Protein AF-A0AB35U6M2-F1 (afdb_monomer_lite)

Foldseek 3Di:
DDDDDDDDDPVVVVVLVVQQVVQCVVCVVVVHDGDDSVRVVVVVVVVVCCVPPDDPVVVVVVVVVVVVCCVVVVVVVVVVCVVVVVVVVVVVVVVVVVVVVVVLVVQCVVPDPDPVQVPDPVSSVVSSPDDDPVNVVVVVVVVVVVVVVD

Secondary structure (DSSP, 8-state):
---------HHHHHHHHHHHHHHHHHHHHTTSPPPPHHHHHHHHHHHHHHHH--SHHHHHHHHHHHHHHHHHHHHHHHHHHHHHHHHHHHHHHHHHHHHHHHHHHHHHHHH---GGGTT-HHHHHHHHHSPPHHHHHHHHHHHHHHHHT-

Radius of gyration: 35.04 Å; chains: 1; bounding box: 71×26×87 Å

Structure (mmCIF, N/CA/C/O backbone):
data_AF-A0AB35U6M2-F1
#
_entry.id   AF-A0AB35U6M2-F1
#
loop_
_atom_site.group_PDB
_atom_site.id
_atom_site.type_symbol
_atom_site.label_atom_id
_atom_site.label_alt_id
_atom_site.label_comp_id
_atom_site.label_asym_id
_atom_site.label_entity_id
_atom_site.label_seq_id
_atom_site.pdbx_PDB_ins_code
_atom_site.Cartn_x
_atom_site.Cartn_y
_atom_site.Cartn_z
_atom_site.occupancy
_atom_site.B_iso_or_equiv
_atom_site.auth_seq_id
_atom_site.auth_comp_id
_atom_site.auth_asym_id
_atom_site.auth_atom_id
_atom_site.pdbx_PDB_model_num
ATOM 1 N N . MET A 1 1 ? -13.256 12.279 32.803 1.00 62.59 1 MET A N 1
ATOM 2 C CA . MET A 1 1 ? -13.889 10.951 32.993 1.00 62.59 1 MET A CA 1
ATOM 3 C C . MET A 1 1 ? -14.803 11.021 34.209 1.00 62.59 1 MET A C 1
ATOM 5 O O . MET A 1 1 ? -14.363 11.552 35.219 1.00 62.59 1 MET A O 1
ATOM 9 N N . LYS A 1 2 ? -16.054 10.547 34.132 1.00 76.25 2 LYS A N 1
ATOM 10 C CA . LYS A 1 2 ? -16.909 10.407 35.326 1.00 76.25 2 LYS A CA 1
ATOM 11 C C . LYS A 1 2 ? -16.656 9.031 35.945 1.00 76.25 2 LYS A C 1
ATOM 13 O O . LYS A 1 2 ? -16.662 8.043 35.216 1.00 76.25 2 LYS A O 1
ATOM 18 N N . LYS A 1 3 ? -16.405 8.974 37.255 1.00 82.19 3 LYS A N 1
ATOM 19 C CA . LYS A 1 3 ? -16.238 7.720 38.004 1.00 82.19 3 LYS A CA 1
ATOM 20 C C . LYS A 1 3 ? -17.596 7.306 38.565 1.00 82.19 3 LYS A C 1
ATOM 22 O O . LYS A 1 3 ? -18.247 8.113 39.221 1.00 82.19 3 LYS A O 1
ATOM 27 N N . ILE A 1 4 ? -18.010 6.073 38.292 1.00 83.06 4 ILE A N 1
ATOM 28 C CA . ILE A 1 4 ? -19.241 5.474 38.819 1.00 83.06 4 ILE A CA 1
ATOM 29 C C . ILE A 1 4 ? -18.819 4.284 39.680 1.00 83.06 4 ILE A C 1
ATOM 31 O O . ILE A 1 4 ? -17.949 3.518 39.272 1.00 83.06 4 ILE A O 1
ATOM 35 N N . SER A 1 5 ? -19.394 4.170 40.875 1.00 88.00 5 SER A N 1
ATOM 36 C CA . SER A 1 5 ? -19.240 2.999 41.741 1.00 88.00 5 SER A CA 1
ATOM 37 C C . SER A 1 5 ? -20.533 2.195 41.690 1.00 88.00 5 SER A C 1
ATOM 39 O O . SER A 1 5 ? -21.614 2.777 41.773 1.00 88.00 5 SER A O 1
ATOM 41 N N . LEU A 1 6 ? -20.420 0.884 41.514 1.00 84.50 6 LEU A N 1
ATOM 42 C CA . LEU A 1 6 ? -21.537 -0.038 41.334 1.00 84.50 6 LEU A CA 1
ATOM 43 C C . LEU A 1 6 ? -21.338 -1.198 42.310 1.00 84.50 6 LEU A C 1
ATOM 45 O O . LEU A 1 6 ? -20.204 -1.611 42.543 1.00 84.50 6 LEU A O 1
ATOM 49 N N . ARG A 1 7 ? -22.429 -1.712 42.876 1.00 90.38 7 ARG A N 1
ATOM 50 C CA . ARG A 1 7 ? -22.424 -3.006 43.565 1.00 90.38 7 ARG A CA 1
ATOM 51 C C . ARG A 1 7 ? -22.979 -4.038 42.600 1.00 90.38 7 ARG A C 1
ATOM 53 O O . ARG A 1 7 ? -24.026 -3.793 42.005 1.00 90.38 7 ARG A O 1
ATOM 60 N N . ILE A 1 8 ? -22.259 -5.134 42.443 1.00 89.75 8 ILE A N 1
ATOM 61 C CA . ILE A 1 8 ? -22.624 -6.264 41.596 1.00 89.75 8 ILE A CA 1
ATOM 62 C C . ILE A 1 8 ? -22.534 -7.533 42.436 1.00 89.75 8 ILE A C 1
ATOM 64 O O . ILE A 1 8 ? -21.825 -7.545 43.442 1.00 89.75 8 ILE A O 1
ATOM 68 N N . ASP A 1 9 ? -23.282 -8.557 42.042 1.00 94.62 9 ASP A N 1
ATOM 69 C CA . ASP A 1 9 ? -23.218 -9.863 42.691 1.00 94.62 9 ASP A CA 1
ATOM 70 C C . ASP A 1 9 ? -21.866 -10.531 42.417 1.00 94.62 9 ASP A C 1
ATOM 72 O O . ASP A 1 9 ? -21.300 -10.360 41.333 1.00 94.62 9 ASP A O 1
ATOM 76 N N . ASP A 1 10 ? -21.390 -11.333 43.370 1.00 92.75 10 ASP A N 1
ATOM 77 C CA . ASP A 1 10 ? -20.073 -11.984 43.306 1.00 92.75 10 ASP A CA 1
ATOM 78 C C . ASP A 1 10 ? -19.895 -12.812 42.024 1.00 92.75 10 ASP A C 1
ATOM 80 O O . ASP A 1 10 ? -18.854 -12.746 41.382 1.00 92.75 10 ASP A O 1
ATOM 84 N N . ASN A 1 11 ? -20.952 -13.493 41.570 1.00 94.50 11 ASN A N 1
ATOM 85 C CA . ASN A 1 11 ? -20.940 -14.249 40.314 1.00 94.50 11 ASN A CA 1
ATOM 86 C C . ASN A 1 11 ? -20.643 -13.356 39.088 1.00 94.50 11 ASN A C 1
ATOM 88 O O . ASN A 1 11 ? -19.899 -13.735 38.191 1.00 94.50 11 ASN A O 1
ATOM 92 N N . ILE A 1 12 ? -21.189 -12.136 39.042 1.00 91.06 12 ILE A N 1
ATOM 93 C CA . ILE A 1 12 ? -20.919 -11.204 37.934 1.00 91.06 12 ILE A CA 1
ATOM 94 C C . ILE A 1 12 ? -19.474 -10.694 38.007 1.00 91.06 12 ILE A C 1
ATOM 96 O O . ILE A 1 12 ? -18.843 -10.488 36.968 1.00 91.06 12 ILE A O 1
ATOM 100 N N . ASP A 1 13 ? -18.939 -10.495 39.213 1.00 92.50 13 ASP A N 1
ATOM 101 C CA . ASP A 1 13 ? -17.542 -10.096 39.392 1.00 92.50 13 ASP A CA 1
ATOM 102 C C . ASP A 1 13 ? -16.565 -11.207 38.973 1.00 92.50 13 ASP A C 1
ATOM 104 O O . ASP A 1 13 ? -15.555 -10.927 38.320 1.00 92.50 13 ASP A O 1
ATOM 108 N N . GLU A 1 14 ? -16.900 -12.467 39.264 1.00 94.38 14 GLU A N 1
ATOM 109 C CA . GLU A 1 14 ? -16.172 -13.647 38.784 1.00 94.38 14 GLU A CA 1
ATOM 110 C C . GLU A 1 14 ? -16.181 -13.713 37.254 1.00 94.38 14 GLU A C 1
ATOM 112 O O . GLU A 1 14 ? -15.115 -13.759 36.641 1.00 94.38 14 GLU A O 1
ATOM 117 N N . MET A 1 15 ? -17.352 -13.581 36.620 1.00 92.94 15 MET A N 1
ATOM 118 C CA . MET A 1 15 ? -17.462 -13.553 35.156 1.00 92.94 15 MET A CA 1
ATOM 119 C C . MET A 1 15 ? -16.628 -12.427 34.523 1.00 92.94 15 MET A C 1
ATOM 121 O O . MET A 1 15 ? -15.984 -12.630 33.496 1.00 92.94 15 MET A O 1
ATOM 125 N N . LEU A 1 16 ? -16.620 -11.228 35.118 1.00 92.69 16 LEU A N 1
ATOM 126 C CA . LEU A 1 16 ? -15.787 -10.120 34.637 1.00 92.69 16 LEU A CA 1
ATOM 127 C C . LEU A 1 16 ? -14.292 -10.418 34.784 1.00 92.69 16 LEU A C 1
ATOM 129 O O . LEU A 1 16 ? -13.513 -10.056 33.903 1.00 92.69 16 LEU A O 1
ATOM 133 N N . SER A 1 17 ? -13.899 -11.074 35.874 1.00 93.38 17 SER A N 1
ATOM 134 C CA . SER A 1 17 ? -12.511 -11.476 36.119 1.00 93.38 17 SER A CA 1
ATOM 135 C C . SER A 1 17 ? -12.045 -12.540 35.122 1.00 93.38 17 SER A C 1
ATOM 137 O O . SER A 1 17 ? -10.919 -12.466 34.626 1.00 93.38 17 SER A O 1
ATOM 139 N N . ASP A 1 18 ? -12.914 -13.492 34.780 1.00 94.50 18 ASP A N 1
ATOM 140 C CA . ASP A 1 18 ? -12.637 -14.501 33.757 1.00 94.50 18 ASP A CA 1
ATOM 141 C C . ASP A 1 18 ? -12.470 -13.872 32.372 1.00 94.50 18 ASP A C 1
ATOM 143 O O . ASP A 1 18 ? -11.495 -14.174 31.683 1.00 94.50 18 ASP A O 1
ATOM 147 N N . LEU A 1 19 ? -13.344 -12.929 32.001 1.00 93.38 19 LEU A N 1
ATOM 148 C CA . LEU A 1 19 ? -13.233 -12.187 30.742 1.00 93.38 19 LEU A CA 1
ATOM 149 C C . LEU A 1 19 ? -11.927 -11.388 30.646 1.00 93.38 19 LEU A C 1
ATOM 151 O O . LEU A 1 19 ? -11.290 -11.392 29.597 1.00 93.38 19 LEU A O 1
ATOM 155 N N . GLU A 1 20 ? -11.494 -10.728 31.726 1.00 93.62 20 GLU A N 1
ATOM 156 C CA . GLU A 1 20 ? -10.193 -10.039 31.756 1.00 93.62 20 GLU A CA 1
ATOM 157 C C . GLU A 1 20 ? -9.027 -11.011 31.534 1.00 93.62 20 GLU A C 1
ATOM 159 O O . GLU A 1 20 ? -8.068 -10.690 30.827 1.00 93.62 20 GLU A O 1
ATOM 164 N N . ARG A 1 21 ? -9.104 -12.211 32.118 1.00 92.69 21 ARG A N 1
ATOM 165 C CA . ARG A 1 21 ? -8.062 -13.232 31.975 1.00 92.69 21 ARG A CA 1
ATOM 166 C C . ARG A 1 21 ? -8.016 -13.807 30.561 1.00 92.69 21 ARG A C 1
ATOM 168 O O . ARG A 1 21 ? -6.929 -13.960 30.010 1.00 92.69 21 ARG A O 1
ATOM 175 N N . GLU A 1 22 ? -9.166 -14.137 29.982 1.00 91.88 22 GLU A N 1
ATOM 176 C CA . GLU A 1 22 ? -9.258 -14.634 28.605 1.00 91.88 22 GLU A CA 1
ATOM 177 C C . GLU A 1 22 ? -8.779 -13.584 27.597 1.00 91.88 22 GLU A C 1
ATOM 179 O O . GLU A 1 22 ? -8.012 -13.901 26.681 1.00 91.88 22 GLU A O 1
ATOM 184 N N . ASP A 1 23 ? -9.152 -12.318 27.803 1.00 91.06 23 ASP A N 1
ATOM 185 C CA . ASP A 1 23 ? -8.697 -11.219 26.959 1.00 91.06 23 ASP A CA 1
ATOM 186 C C . ASP A 1 23 ? -7.174 -11.066 27.020 1.00 91.06 23 ASP A C 1
ATOM 188 O O . ASP A 1 23 ? -6.529 -11.032 25.978 1.00 91.06 23 ASP A O 1
ATOM 192 N N . ALA A 1 24 ? -6.580 -11.099 28.217 1.00 89.88 24 ALA A N 1
ATOM 193 C CA . ALA A 1 24 ? -5.130 -11.018 28.386 1.00 89.88 24 ALA A CA 1
ATOM 194 C C . ALA A 1 24 ? -4.361 -12.167 27.708 1.00 89.88 24 ALA A C 1
ATOM 196 O O . ALA A 1 24 ? -3.248 -11.965 27.213 1.00 89.88 24 ALA A O 1
ATOM 197 N N . LEU A 1 25 ? -4.942 -13.370 27.666 1.00 89.25 25 LEU A N 1
ATOM 198 C CA . LEU A 1 25 ? -4.356 -14.514 26.964 1.00 89.25 25 LEU A CA 1
ATOM 199 C C . LEU A 1 25 ? -4.445 -14.344 25.441 1.00 89.25 25 LEU A C 1
ATOM 201 O O . LEU A 1 25 ? -3.460 -14.561 24.735 1.00 89.25 25 LEU A O 1
ATOM 205 N N . SER A 1 26 ? -5.606 -13.925 24.934 1.00 87.75 26 SER A N 1
ATOM 206 C CA . SER A 1 26 ? -5.847 -13.746 23.494 1.00 87.75 26 SER A CA 1
ATOM 207 C C . SER A 1 26 ? -5.127 -12.527 22.902 1.00 87.75 26 SER A C 1
ATOM 209 O O . SER A 1 26 ? -4.632 -12.577 21.772 1.00 87.75 26 SER A O 1
ATOM 211 N N . SER A 1 27 ? -4.965 -11.452 23.675 1.00 85.44 27 SER A N 1
ATOM 212 C CA . SER A 1 27 ? -4.352 -10.203 23.219 1.00 85.44 27 SER A CA 1
ATOM 213 C C . SER A 1 27 ? -2.893 -10.377 22.783 1.00 85.44 27 SER A C 1
ATOM 215 O O . SER A 1 27 ? -2.443 -9.725 21.841 1.00 85.44 27 SER A O 1
ATOM 217 N N . ALA A 1 28 ? -2.173 -11.324 23.400 1.00 78.56 28 ALA A N 1
ATOM 218 C CA . ALA A 1 28 ? -0.811 -11.681 23.011 1.00 78.56 28 ALA A CA 1
ATOM 219 C C . ALA A 1 28 ? -0.748 -12.328 21.615 1.00 78.56 28 ALA A C 1
ATOM 221 O O . ALA A 1 28 ? 0.158 -12.025 20.840 1.00 78.56 28 ALA A O 1
ATOM 222 N N . SER A 1 29 ? -1.718 -13.183 21.269 1.00 80.81 29 SER A N 1
ATOM 223 C CA . SER A 1 29 ? -1.811 -13.781 19.928 1.00 80.81 29 SER A CA 1
ATOM 224 C C . SER A 1 29 ? -2.286 -12.799 18.856 1.00 80.81 29 SER A C 1
ATOM 226 O O . SER A 1 29 ? -1.912 -12.934 17.695 1.00 80.81 29 SER A O 1
ATOM 228 N N . GLU A 1 30 ? -3.070 -11.793 19.240 1.00 81.88 30 GLU A N 1
ATOM 229 C CA . GLU A 1 30 ? -3.636 -10.789 18.330 1.00 81.88 30 GLU A CA 1
ATOM 230 C C . GLU A 1 30 ? -2.763 -9.529 18.192 1.00 81.88 30 GLU A C 1
ATOM 232 O O . GLU A 1 30 ? -3.138 -8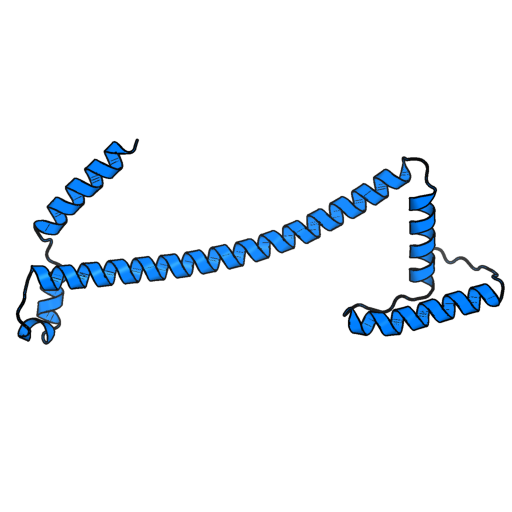.594 17.486 1.00 81.88 30 GLU A O 1
ATOM 237 N N . ASN A 1 31 ? -1.594 -9.496 18.846 1.00 84.75 31 ASN A N 1
ATOM 238 C CA . ASN A 1 31 ? -0.682 -8.348 18.886 1.00 84.75 31 ASN A CA 1
ATOM 239 C C . ASN A 1 31 ? -1.392 -7.031 19.269 1.00 84.75 31 ASN A C 1
ATOM 241 O O . ASN A 1 31 ? -1.162 -5.981 18.663 1.00 84.75 31 ASN A O 1
ATOM 245 N N . ARG A 1 32 ? -2.278 -7.097 20.270 1.00 85.75 32 ARG A N 1
ATOM 246 C CA . ARG A 1 32 ? -2.998 -5.943 20.829 1.00 85.75 32 ARG A CA 1
ATOM 247 C C . ARG A 1 32 ? -2.789 -5.847 22.336 1.00 85.75 32 ARG A C 1
ATOM 249 O O . ARG A 1 32 ? -2.406 -6.818 22.981 1.00 85.75 32 ARG A O 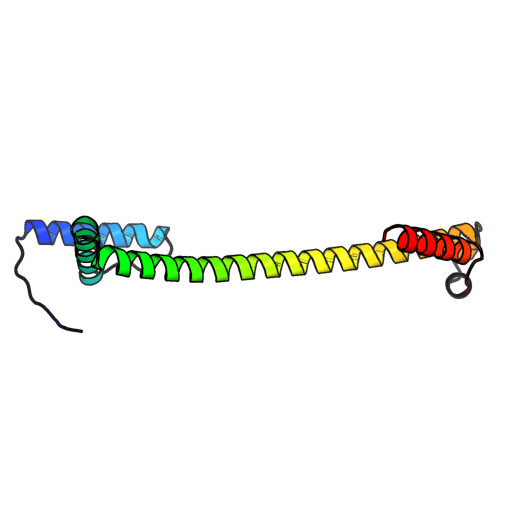1
ATOM 256 N N . GLU A 1 33 ? -3.074 -4.682 22.912 1.00 83.56 33 GLU A N 1
ATOM 257 C CA . GLU A 1 33 ? -3.081 -4.541 24.370 1.00 83.56 33 GLU A CA 1
ATOM 258 C C . GLU A 1 33 ? -4.296 -5.258 24.998 1.00 83.56 33 GLU A C 1
ATOM 260 O O . GLU A 1 33 ? -5.396 -5.212 24.426 1.00 83.56 33 GLU A O 1
ATOM 265 N N . PRO A 1 34 ? -4.122 -5.896 26.174 1.00 88.12 34 PRO A N 1
ATOM 266 C CA . PRO A 1 34 ? -5.224 -6.455 26.948 1.00 88.12 34 PRO A CA 1
ATOM 267 C C . PRO A 1 34 ? -6.223 -5.379 27.371 1.00 88.12 34 PRO A C 1
ATOM 269 O O . PRO A 1 34 ? -5.846 -4.276 27.780 1.00 88.12 34 PRO A O 1
ATOM 272 N N . MET A 1 35 ? -7.503 -5.719 27.349 1.00 89.38 35 MET A N 1
ATOM 273 C CA . MET A 1 35 ? -8.573 -4.864 27.834 1.00 89.38 35 MET A CA 1
ATOM 274 C C . MET A 1 35 ? -8.710 -4.976 29.354 1.00 89.38 35 MET A C 1
ATOM 276 O O . MET A 1 35 ? -8.775 -6.061 29.920 1.00 89.38 35 MET A O 1
ATOM 280 N N . ASN A 1 36 ? -8.823 -3.832 30.026 1.00 89.62 36 ASN A N 1
ATOM 281 C CA . ASN A 1 36 ? -9.165 -3.776 31.448 1.00 89.62 36 ASN A CA 1
ATOM 282 C C . ASN A 1 36 ? -10.686 -3.854 31.678 1.00 89.62 36 ASN A C 1
ATOM 284 O O . ASN A 1 36 ? -11.480 -3.553 30.781 1.00 89.62 36 ASN A O 1
ATOM 288 N N . ARG A 1 37 ? -11.113 -4.142 32.917 1.00 89.31 37 ARG A N 1
ATOM 289 C CA . ARG A 1 37 ? -12.531 -4.245 33.325 1.00 89.31 37 ARG A CA 1
ATOM 290 C C . ARG A 1 37 ? -13.400 -3.102 32.812 1.00 89.31 37 ARG A C 1
ATOM 292 O O . ARG A 1 37 ? -14.527 -3.303 32.368 1.00 89.31 37 ARG A O 1
ATOM 299 N N . THR A 1 38 ? -12.877 -1.875 32.844 1.00 89.62 38 THR A N 1
ATOM 300 C CA . THR A 1 38 ? -13.618 -0.690 32.384 1.00 89.62 38 THR A CA 1
ATOM 301 C C . THR A 1 38 ? -13.841 -0.710 30.872 1.00 89.62 38 THR A C 1
ATOM 303 O O . THR A 1 38 ? -14.909 -0.308 30.406 1.00 89.62 38 THR A O 1
ATOM 306 N N . GLN A 1 39 ? -12.848 -1.141 30.096 1.00 88.94 39 GLN A N 1
ATOM 307 C CA . GLN A 1 39 ? -12.951 -1.274 28.644 1.00 88.94 39 GLN A CA 1
ATOM 308 C C . GLN A 1 39 ? -13.922 -2.395 28.258 1.00 88.94 39 GLN A C 1
ATOM 310 O O . GLN A 1 39 ? -14.772 -2.161 27.399 1.00 88.94 39 GLN A O 1
ATOM 315 N N . ILE A 1 40 ? -13.868 -3.537 28.949 1.00 90.06 40 ILE A N 1
ATOM 316 C CA . ILE A 1 40 ? -14.789 -4.667 28.746 1.00 90.06 40 ILE A CA 1
ATOM 317 C C . ILE A 1 40 ? -16.237 -4.233 29.012 1.00 90.06 40 ILE A C 1
ATOM 319 O O . ILE A 1 40 ? -17.099 -4.353 28.140 1.00 90.06 40 ILE A O 1
ATOM 323 N N . ILE A 1 41 ? -16.506 -3.610 30.167 1.00 90.00 41 ILE A N 1
ATOM 324 C CA . ILE A 1 41 ? -17.846 -3.097 30.507 1.00 90.00 41 ILE A CA 1
ATOM 325 C C . ILE A 1 41 ? -18.314 -2.059 29.480 1.00 90.00 41 ILE A C 1
ATOM 327 O O . ILE A 1 41 ? -19.469 -2.067 29.052 1.00 90.00 41 ILE A O 1
ATOM 331 N N . ARG A 1 42 ? -17.427 -1.157 29.045 1.00 88.31 42 ARG A N 1
ATOM 332 C CA . ARG A 1 42 ? -17.760 -0.150 28.030 1.00 88.31 42 ARG A CA 1
ATOM 333 C C . ARG A 1 42 ? -18.167 -0.801 26.710 1.00 88.31 42 ARG A C 1
ATOM 335 O O . ARG A 1 42 ? -19.116 -0.327 26.086 1.00 88.31 42 ARG A O 1
ATOM 342 N N . GLN A 1 43 ? -17.463 -1.843 26.279 1.00 86.88 43 GLN A N 1
ATOM 343 C CA . GLN A 1 43 ? -17.793 -2.578 25.063 1.00 86.88 43 GLN A CA 1
ATOM 344 C C . GLN A 1 43 ? -19.138 -3.292 25.198 1.00 86.88 43 GLN A C 1
ATOM 346 O O . GLN A 1 43 ? -19.980 -3.132 24.318 1.00 86.88 43 GLN A O 1
ATOM 351 N N . ALA A 1 44 ? -19.384 -3.970 26.321 1.00 85.94 44 ALA A N 1
ATOM 352 C CA . ALA A 1 44 ? -20.655 -4.640 26.587 1.00 85.94 44 ALA A CA 1
ATOM 353 C C . ALA A 1 44 ? -21.839 -3.657 26.568 1.00 85.94 44 ALA A C 1
ATOM 355 O O . ALA A 1 44 ? -22.845 -3.901 25.906 1.00 85.94 44 ALA A O 1
ATOM 356 N N . ILE A 1 45 ? -21.697 -2.491 27.209 1.00 85.06 45 ILE A N 1
ATOM 357 C CA . ILE A 1 45 ? -22.720 -1.435 27.177 1.00 85.06 45 ILE A CA 1
ATOM 358 C C . ILE A 1 45 ? -22.940 -0.940 25.743 1.00 85.06 45 ILE A C 1
ATOM 360 O O . ILE A 1 45 ? -24.085 -0.793 25.321 1.00 85.06 45 ILE A O 1
ATOM 364 N N . ARG A 1 46 ? -21.869 -0.696 24.974 1.00 80.44 46 ARG A N 1
ATOM 365 C CA . ARG A 1 46 ? -21.977 -0.264 23.569 1.00 80.44 46 ARG A CA 1
ATOM 366 C C . ARG A 1 46 ? -22.708 -1.293 22.714 1.00 80.44 46 ARG A C 1
ATOM 368 O O . ARG A 1 46 ? -23.584 -0.910 21.949 1.00 80.44 46 ARG A O 1
ATOM 375 N N . GLN A 1 47 ? -22.377 -2.572 22.862 1.00 78.56 47 GLN A N 1
ATOM 376 C CA . GLN A 1 47 ? -23.023 -3.668 22.140 1.00 78.56 47 GLN A CA 1
ATOM 377 C C . GLN A 1 47 ? -24.495 -3.803 22.526 1.00 78.56 47 GLN A C 1
ATOM 379 O O . GLN A 1 47 ? -25.349 -3.913 21.651 1.00 78.56 47 GLN A O 1
ATOM 384 N N . TYR A 1 48 ? -24.810 -3.715 23.819 1.00 78.50 48 TYR A N 1
ATOM 385 C CA . TYR A 1 48 ? -26.189 -3.734 24.292 1.00 78.50 48 TYR A CA 1
ATOM 386 C C . TYR A 1 48 ? -26.997 -2.573 23.703 1.00 78.50 48 TYR A C 1
ATOM 388 O O . TYR A 1 48 ? -28.092 -2.788 23.184 1.00 78.50 48 TYR A O 1
ATOM 396 N N . TYR A 1 49 ? -26.432 -1.361 23.705 1.00 69.44 49 TYR A N 1
ATOM 397 C CA . TYR A 1 49 ? -27.033 -0.208 23.038 1.00 69.44 49 TYR A CA 1
ATOM 398 C C . TYR A 1 49 ? -27.179 -0.430 21.534 1.00 69.44 49 TYR A C 1
ATOM 400 O O . TYR A 1 49 ? -28.229 -0.111 20.999 1.00 69.44 49 TYR A O 1
ATOM 408 N N . ALA A 1 50 ? -26.186 -0.994 20.846 1.00 65.62 50 ALA A N 1
ATOM 409 C CA . ALA A 1 50 ? -26.285 -1.290 19.418 1.00 65.62 50 ALA A CA 1
ATOM 410 C C . ALA A 1 50 ? -27.414 -2.287 19.108 1.00 65.62 50 ALA A C 1
ATOM 412 O O . ALA A 1 50 ? -28.129 -2.108 18.126 1.00 65.62 50 ALA A O 1
ATOM 413 N N . ALA A 1 51 ? -27.605 -3.292 19.964 1.00 70.75 51 ALA A N 1
ATOM 414 C CA . ALA A 1 51 ? -28.641 -4.307 19.803 1.00 70.75 51 ALA A CA 1
ATOM 415 C C . ALA A 1 51 ? -30.056 -3.814 20.168 1.00 70.75 51 ALA A C 1
ATOM 417 O O . ALA A 1 51 ? -31.030 -4.341 19.639 1.00 70.75 51 ALA A O 1
ATOM 418 N N . HIS A 1 52 ? -30.184 -2.810 21.048 1.00 70.31 52 HIS A N 1
ATOM 419 C CA . HIS A 1 52 ? -31.477 -2.405 21.631 1.00 70.31 52 HIS A CA 1
ATOM 420 C C . HIS A 1 52 ? -31.852 -0.927 21.412 1.00 70.31 52 HIS A C 1
ATOM 422 O O . HIS A 1 52 ? -32.919 -0.483 21.837 1.00 70.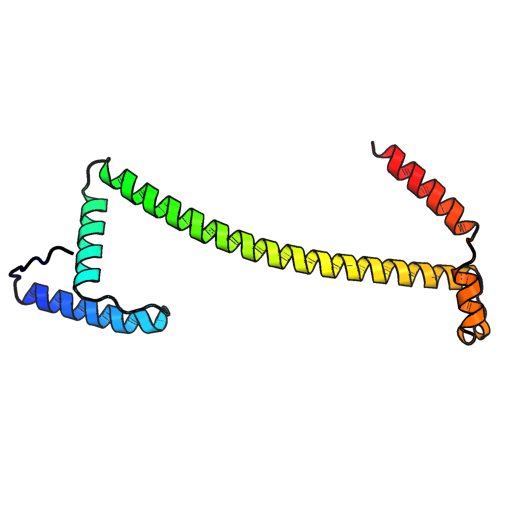31 52 HIS A O 1
ATOM 428 N N . SER A 1 53 ? -31.005 -0.130 20.758 1.00 60.81 53 SER A N 1
ATOM 429 C CA . SER A 1 53 ? -31.308 1.261 20.408 1.00 60.81 53 SER A CA 1
ATOM 430 C C . SER A 1 53 ? -32.254 1.320 19.210 1.00 60.81 53 SER A C 1
ATOM 432 O O . SER A 1 53 ? -31.864 0.978 18.096 1.00 60.81 53 SER A O 1
ATOM 434 N N . ASN A 1 54 ? -33.426 1.932 19.387 1.00 55.69 54 ASN A N 1
ATOM 435 C CA . ASN A 1 54 ? -34.300 2.344 18.288 1.00 55.69 54 ASN A CA 1
ATOM 436 C C . ASN A 1 54 ? -33.599 3.352 17.352 1.00 55.69 54 ASN A C 1
ATOM 438 O O . ASN A 1 54 ? -33.593 4.550 17.636 1.00 55.69 54 ASN A O 1
ATOM 442 N N . GLY A 1 55 ? -33.025 2.869 16.242 1.00 55.34 55 GLY A N 1
ATOM 443 C CA . GLY A 1 55 ? -32.711 3.565 14.978 1.00 55.34 55 GLY A CA 1
ATOM 444 C C . GLY A 1 55 ? -31.740 4.760 14.987 1.00 55.34 55 GLY A C 1
ATOM 445 O O . GLY A 1 55 ? -30.877 4.856 14.123 1.00 55.34 55 GLY A O 1
ATOM 446 N N . LYS A 1 56 ? -31.836 5.693 15.941 1.00 59.72 56 LYS A N 1
ATOM 447 C CA . LYS A 1 56 ? -31.088 6.962 15.930 1.00 59.72 56 LYS A CA 1
ATOM 448 C C . LYS A 1 56 ? -29.654 6.842 16.455 1.00 59.72 56 LYS A C 1
ATOM 450 O O . LYS A 1 56 ? -28.765 7.445 15.865 1.00 59.72 56 LYS A O 1
ATOM 455 N N . ALA A 1 57 ? -29.404 6.071 17.519 1.00 58.00 57 ALA A N 1
ATOM 456 C CA . ALA A 1 57 ? -28.034 5.867 18.018 1.00 58.00 57 ALA A CA 1
ATOM 457 C C . ALA A 1 57 ? -27.281 4.770 17.241 1.00 58.00 57 ALA A C 1
ATOM 459 O O . ALA A 1 57 ? -26.056 4.818 17.149 1.00 58.00 57 ALA A O 1
ATOM 460 N N . GLN A 1 58 ? -28.012 3.842 16.613 1.00 59.22 58 GLN A N 1
ATOM 461 C CA . GLN A 1 58 ? -27.456 2.855 15.685 1.00 59.22 58 GLN A CA 1
ATOM 462 C C . GLN A 1 58 ? -26.811 3.542 14.470 1.00 59.22 58 GLN A C 1
ATOM 464 O O . GLN A 1 58 ? -25.693 3.193 14.111 1.00 59.22 58 GLN A O 1
ATOM 469 N N . ASN A 1 59 ? -27.446 4.581 13.912 1.00 63.25 59 ASN A N 1
ATOM 470 C CA . ASN A 1 59 ? -26.880 5.355 12.801 1.00 63.25 59 ASN A CA 1
ATOM 471 C C . ASN A 1 59 ? -25.582 6.077 13.181 1.00 63.25 59 ASN A C 1
ATOM 473 O O . ASN A 1 59 ? -24.601 5.956 12.463 1.00 63.25 59 ASN A O 1
ATOM 477 N N . ALA A 1 60 ? -25.526 6.744 14.338 1.00 65.94 60 ALA A N 1
ATOM 478 C CA . ALA A 1 60 ? -24.312 7.451 14.760 1.00 65.94 60 ALA A CA 1
ATOM 479 C C . ALA A 1 60 ? -23.120 6.503 15.002 1.00 65.94 60 ALA A C 1
ATOM 481 O O . ALA A 1 60 ? -21.978 6.850 14.707 1.00 65.94 60 ALA A O 1
ATOM 482 N N . PHE A 1 61 ? -23.374 5.300 15.527 1.00 67.12 61 PHE A N 1
ATOM 483 C CA . PHE A 1 61 ? -22.331 4.291 15.721 1.00 67.12 61 PHE A CA 1
ATOM 484 C C . PHE A 1 61 ? -21.902 3.635 14.401 1.00 67.12 61 PHE A C 1
ATOM 486 O O . PHE A 1 61 ? -20.709 3.453 14.175 1.00 67.12 61 PHE A O 1
ATOM 493 N N . LEU A 1 62 ? -22.853 3.324 13.513 1.00 71.06 62 LEU A N 1
ATOM 494 C CA . LEU A 1 62 ? -22.558 2.816 12.171 1.00 71.06 62 LEU A CA 1
ATOM 495 C C . LEU A 1 62 ? -21.785 3.839 11.335 1.00 71.06 62 LEU A C 1
ATOM 497 O O . LEU A 1 62 ? -20.841 3.456 10.657 1.00 71.06 62 LEU A O 1
ATOM 501 N N . ASP A 1 63 ? -22.126 5.125 11.422 1.00 71.75 63 ASP A N 1
ATOM 502 C CA . ASP A 1 63 ? -21.387 6.199 10.757 1.00 71.75 63 ASP A CA 1
ATOM 503 C C . ASP A 1 63 ? -19.965 6.321 11.309 1.00 71.75 63 ASP A C 1
ATOM 505 O O . ASP A 1 63 ? -19.022 6.468 10.537 1.00 71.75 63 ASP A O 1
ATOM 509 N N . MET A 1 64 ? -19.782 6.191 12.627 1.00 73.94 64 MET A N 1
ATOM 510 C CA . MET A 1 64 ? -18.449 6.203 13.231 1.00 73.94 64 MET A CA 1
ATOM 511 C C . MET A 1 64 ? -17.607 5.006 12.768 1.00 73.94 64 MET A C 1
ATOM 513 O O . MET A 1 64 ? -16.474 5.202 12.337 1.00 73.94 64 MET A O 1
ATOM 517 N N . MET A 1 65 ? -18.170 3.790 12.773 1.00 74.19 65 MET A N 1
ATOM 518 C CA . MET A 1 65 ? -17.485 2.608 12.236 1.00 74.19 65 MET A CA 1
ATOM 519 C C . MET A 1 65 ? -17.198 2.740 10.739 1.00 74.19 65 MET A C 1
ATOM 521 O O . MET A 1 65 ? -16.130 2.332 10.294 1.00 74.19 65 MET A O 1
ATOM 525 N N . ARG A 1 66 ? -18.117 3.324 9.958 1.00 73.69 66 ARG A N 1
ATOM 526 C CA . ARG A 1 66 ? -17.914 3.566 8.525 1.00 73.69 66 ARG A CA 1
ATOM 527 C C . ARG A 1 66 ? -16.740 4.508 8.292 1.00 73.69 66 ARG A C 1
ATOM 529 O O . ARG A 1 66 ? -15.876 4.180 7.493 1.00 73.69 66 ARG A O 1
ATOM 536 N N . ILE A 1 67 ? -16.680 5.628 9.013 1.00 77.50 67 ILE A N 1
ATOM 537 C CA . ILE A 1 67 ? -15.581 6.601 8.912 1.00 77.50 67 ILE A CA 1
ATOM 538 C C . ILE A 1 67 ? -14.246 5.954 9.293 1.00 77.50 67 ILE A C 1
ATOM 540 O O . ILE A 1 67 ? -13.236 6.160 8.622 1.00 77.50 67 ILE A O 1
ATOM 544 N N . GLU A 1 68 ? -14.230 5.155 10.358 1.00 77.06 68 GLU A N 1
ATOM 545 C CA . GLU A 1 68 ? -13.018 4.485 10.830 1.00 77.06 68 GLU A CA 1
ATOM 546 C C . GLU A 1 68 ? -12.548 3.413 9.829 1.00 77.06 68 GLU A C 1
ATOM 548 O O . GLU A 1 68 ? -11.361 3.350 9.506 1.00 77.06 68 GLU A O 1
ATOM 553 N N . MET A 1 69 ? -13.477 2.650 9.239 1.00 73.69 69 MET A N 1
ATOM 554 C CA . MET A 1 69 ? -13.181 1.712 8.151 1.00 73.69 69 MET A CA 1
ATOM 555 C C . MET A 1 69 ? -12.712 2.418 6.877 1.00 73.69 69 MET A C 1
ATOM 557 O O . MET A 1 69 ? -11.722 1.988 6.297 1.00 73.69 69 MET A O 1
ATOM 561 N N . GLU A 1 70 ? -13.376 3.492 6.445 1.00 77.00 70 GLU A N 1
ATOM 562 C CA . GLU A 1 70 ? -12.966 4.287 5.279 1.00 77.00 70 GLU A CA 1
ATOM 563 C C . GLU A 1 70 ? -11.550 4.832 5.471 1.00 77.00 70 GLU A C 1
ATOM 565 O O . GLU A 1 70 ? -10.729 4.726 4.567 1.00 77.00 70 GLU A O 1
ATOM 570 N N . THR A 1 71 ? -11.229 5.328 6.667 1.00 79.06 71 THR A N 1
ATOM 571 C CA . THR A 1 71 ? -9.897 5.862 6.979 1.00 79.06 71 THR A CA 1
ATOM 572 C C . THR A 1 71 ? -8.830 4.767 6.942 1.00 79.06 71 THR A C 1
ATOM 574 O O . THR A 1 71 ? -7.786 4.945 6.318 1.00 79.06 71 THR A O 1
ATOM 577 N N . LEU A 1 72 ? -9.084 3.616 7.574 1.00 77.44 72 LEU A N 1
ATOM 578 C CA . LEU A 1 72 ? -8.145 2.489 7.580 1.00 77.44 72 LEU A CA 1
ATOM 579 C C . LEU A 1 72 ? -7.944 1.895 6.181 1.00 77.44 72 LEU A C 1
ATOM 581 O O . LEU A 1 72 ? -6.816 1.577 5.800 1.00 77.44 72 LEU A O 1
ATOM 585 N N . LEU A 1 73 ? -9.025 1.750 5.413 1.00 80.94 73 LEU A N 1
ATOM 586 C CA . LEU A 1 73 ? -8.983 1.201 4.061 1.00 80.94 73 LEU A CA 1
ATOM 587 C C . LEU A 1 73 ? -8.306 2.162 3.085 1.00 80.94 73 LEU A C 1
ATOM 589 O O . LEU A 1 73 ? -7.473 1.716 2.302 1.00 80.94 73 LEU A O 1
ATOM 593 N N . ASP A 1 74 ? -8.608 3.459 3.142 1.00 82.00 74 ASP A N 1
ATOM 594 C CA . ASP A 1 74 ? -7.984 4.465 2.277 1.00 82.00 74 ASP A CA 1
ATOM 595 C C . ASP A 1 74 ? -6.463 4.507 2.488 1.00 82.00 74 ASP A C 1
ATOM 597 O O . ASP A 1 74 ? -5.690 4.473 1.529 1.00 82.00 74 ASP A O 1
ATOM 601 N N . ASP A 1 75 ? -6.011 4.464 3.743 1.00 79.50 75 ASP A N 1
ATOM 602 C CA . ASP A 1 75 ? -4.584 4.461 4.072 1.00 79.50 75 ASP A CA 1
ATOM 603 C C . ASP A 1 75 ? -3.889 3.155 3.631 1.00 79.50 75 ASP A C 1
ATOM 605 O O . ASP A 1 75 ? -2.748 3.168 3.153 1.00 79.50 75 ASP A O 1
ATOM 609 N N . TYR A 1 76 ? -4.589 2.017 3.727 1.00 80.81 76 TYR A N 1
ATOM 610 C CA . TYR A 1 76 ? -4.116 0.724 3.228 1.00 80.81 76 TYR A CA 1
ATOM 611 C C . TYR A 1 76 ? -4.001 0.704 1.696 1.00 80.81 76 TYR A C 1
ATOM 613 O O . TYR A 1 76 ? -2.956 0.326 1.158 1.00 80.81 76 TYR A O 1
ATOM 621 N N . PHE A 1 77 ? -5.039 1.152 0.985 1.00 81.00 77 PHE A N 1
ATOM 622 C CA . PHE A 1 77 ? -5.058 1.190 -0.477 1.00 81.00 77 PHE A CA 1
ATOM 623 C C . PHE A 1 77 ? -4.047 2.188 -1.038 1.00 81.00 77 PHE A C 1
ATOM 625 O O . PHE A 1 77 ? -3.367 1.865 -2.010 1.00 81.00 77 PHE A O 1
ATOM 632 N N . LYS A 1 78 ? -3.862 3.353 -0.408 1.00 82.00 78 LYS A N 1
ATOM 633 C CA . LYS A 1 78 ? -2.826 4.319 -0.806 1.00 82.00 78 LYS A CA 1
ATOM 634 C C . LYS A 1 78 ? -1.418 3.742 -0.682 1.00 82.00 78 LYS A C 1
ATOM 636 O O . LYS A 1 78 ? -0.615 3.906 -1.599 1.00 82.00 78 LYS A O 1
ATOM 641 N N . LYS A 1 79 ? -1.117 3.024 0.407 1.00 80.31 79 LYS A N 1
ATOM 642 C CA . LYS A 1 79 ? 0.188 2.359 0.592 1.00 80.31 79 LYS A CA 1
ATOM 643 C C . LYS A 1 79 ? 0.409 1.246 -0.431 1.00 80.31 79 LYS A C 1
ATOM 645 O O . LYS A 1 79 ? 1.474 1.189 -1.041 1.00 80.31 79 LYS A O 1
ATOM 650 N N . GLN A 1 80 ? -0.598 0.402 -0.658 1.00 78.62 80 GLN A N 1
ATOM 651 C CA . GLN A 1 80 ? -0.570 -0.640 -1.692 1.00 78.62 80 GLN A CA 1
ATOM 652 C C . GLN A 1 80 ? -0.336 -0.040 -3.085 1.00 78.62 80 GLN A C 1
ATOM 654 O O . GLN A 1 80 ? 0.560 -0.475 -3.808 1.00 78.62 80 GLN A O 1
ATOM 659 N N . TYR A 1 81 ? -1.087 1.006 -3.436 1.00 82.88 81 TYR A N 1
ATOM 660 C CA . TYR A 1 81 ? -0.961 1.692 -4.716 1.00 82.88 81 TYR A CA 1
ATOM 661 C C . TYR A 1 81 ? 0.428 2.304 -4.904 1.00 82.88 81 TYR A C 1
ATOM 663 O O . TYR A 1 81 ? 1.023 2.125 -5.959 1.00 82.88 81 TYR A O 1
ATOM 671 N N . ALA A 1 82 ? 0.985 2.962 -3.883 1.00 80.31 82 ALA A N 1
ATOM 672 C CA . ALA A 1 82 ? 2.326 3.540 -3.957 1.00 80.31 82 ALA A CA 1
ATOM 673 C C . ALA A 1 82 ? 3.412 2.479 -4.217 1.00 80.31 82 ALA A C 1
ATOM 675 O O . ALA A 1 82 ? 4.311 2.703 -5.026 1.00 80.31 82 ALA A O 1
ATOM 676 N N . VAL A 1 83 ? 3.310 1.306 -3.581 1.00 82.25 83 VAL A N 1
ATOM 677 C CA . VAL A 1 83 ? 4.246 0.190 -3.803 1.00 82.25 83 VAL A CA 1
ATOM 678 C C . VAL A 1 83 ? 4.109 -0.378 -5.214 1.00 82.25 83 VAL A C 1
ATOM 680 O O . VAL A 1 83 ? 5.119 -0.624 -5.875 1.00 82.25 83 VAL A O 1
ATOM 683 N N . ILE A 1 84 ? 2.875 -0.584 -5.685 1.00 80.06 84 ILE A N 1
ATOM 684 C CA . ILE A 1 84 ? 2.617 -1.086 -7.039 1.00 80.06 84 ILE A CA 1
ATOM 685 C C . ILE A 1 84 ? 3.135 -0.085 -8.072 1.00 80.06 84 ILE A C 1
ATOM 687 O O . ILE A 1 84 ? 3.899 -0.482 -8.946 1.00 80.06 84 ILE A O 1
ATOM 691 N N . ALA A 1 85 ? 2.791 1.197 -7.924 1.00 78.31 85 ALA A N 1
ATOM 692 C CA . ALA A 1 85 ? 3.219 2.275 -8.808 1.00 78.31 85 ALA A CA 1
ATOM 693 C C . ALA A 1 85 ? 4.752 2.368 -8.895 1.00 78.31 85 ALA A C 1
ATOM 695 O O . ALA A 1 85 ? 5.298 2.419 -9.999 1.00 78.31 85 ALA A O 1
ATOM 696 N N . GLY A 1 86 ? 5.445 2.307 -7.751 1.00 81.81 86 GLY A N 1
ATOM 697 C CA . GLY A 1 86 ? 6.909 2.292 -7.698 1.00 81.81 86 GLY A CA 1
ATOM 698 C C . GLY A 1 86 ? 7.511 1.105 -8.455 1.00 81.81 86 GLY A C 1
ATOM 699 O O . GLY A 1 86 ? 8.355 1.287 -9.331 1.00 81.81 86 GLY A O 1
ATOM 700 N N . ARG A 1 87 ? 7.006 -0.112 -8.220 1.00 75.50 87 ARG A N 1
ATOM 701 C CA . ARG A 1 87 ? 7.474 -1.309 -8.939 1.00 75.50 87 ARG A CA 1
ATOM 702 C C . ARG A 1 87 ? 7.182 -1.254 -10.435 1.00 75.50 87 ARG A C 1
ATOM 704 O O . ARG A 1 87 ? 8.014 -1.680 -11.227 1.00 75.50 87 ARG A O 1
ATOM 711 N N . THR A 1 88 ? 6.028 -0.729 -10.845 1.00 77.38 88 THR A N 1
ATOM 712 C CA . THR A 1 88 ? 5.735 -0.539 -12.273 1.00 77.38 88 THR A CA 1
ATOM 713 C C . THR A 1 88 ? 6.665 0.480 -12.916 1.00 77.38 88 THR A C 1
ATOM 715 O O . THR A 1 88 ? 7.088 0.243 -14.041 1.00 77.38 88 THR A O 1
ATOM 718 N N . SER A 1 89 ? 7.046 1.555 -12.215 1.00 75.50 89 SER A N 1
ATOM 719 C CA . SER A 1 89 ? 8.034 2.505 -12.744 1.00 75.50 89 SER A CA 1
ATOM 720 C C . SER A 1 89 ? 9.429 1.893 -12.877 1.00 75.50 89 SER A C 1
ATOM 722 O O . SER A 1 89 ? 10.093 2.123 -13.881 1.00 75.50 89 SER A O 1
ATOM 724 N N . GLU A 1 90 ? 9.851 1.051 -11.929 1.00 78.25 90 GLU A N 1
ATOM 725 C CA . GLU A 1 90 ? 11.122 0.320 -12.030 1.00 78.25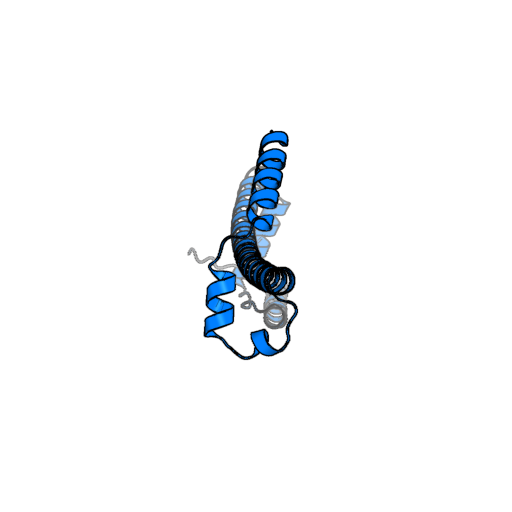 90 GLU A CA 1
ATOM 726 C C . GLU A 1 90 ? 11.109 -0.657 -13.215 1.00 78.25 90 GLU A C 1
ATOM 728 O O . GLU A 1 90 ? 12.066 -0.723 -13.986 1.00 78.25 90 GLU A O 1
ATOM 733 N N . ILE A 1 91 ? 10.010 -1.398 -13.397 1.00 77.81 91 ILE A N 1
ATOM 734 C CA . ILE A 1 91 ? 9.839 -2.310 -14.536 1.00 77.81 91 ILE A CA 1
ATOM 735 C C . ILE A 1 91 ? 9.863 -1.538 -15.859 1.00 77.81 91 ILE A C 1
ATOM 737 O O . ILE A 1 91 ? 10.527 -1.984 -16.794 1.00 77.81 91 ILE A O 1
ATOM 741 N N . ASP A 1 92 ? 9.184 -0.392 -15.941 1.00 81.00 92 ASP A N 1
ATOM 742 C CA . ASP A 1 92 ? 9.178 0.454 -17.137 1.00 81.00 92 ASP A CA 1
ATOM 743 C C . ASP A 1 92 ? 10.584 0.977 -17.460 1.00 81.00 92 ASP A C 1
ATOM 745 O O . ASP A 1 92 ? 11.050 0.846 -18.590 1.00 81.00 92 ASP A O 1
ATOM 749 N N . GLU A 1 93 ? 11.332 1.449 -16.460 1.00 80.81 93 GLU A N 1
ATOM 750 C CA . GLU A 1 93 ? 12.717 1.884 -16.657 1.00 80.81 93 GLU A CA 1
ATOM 751 C C . GLU A 1 93 ? 13.615 0.730 -17.140 1.00 80.81 93 GLU A C 1
ATOM 753 O O . GLU A 1 93 ? 14.433 0.893 -18.053 1.00 80.81 93 GLU A O 1
ATOM 758 N N . HIS A 1 94 ? 13.455 -0.467 -16.569 1.00 78.88 94 HIS A N 1
ATOM 759 C CA . HIS A 1 94 ? 14.187 -1.653 -17.008 1.00 78.88 94 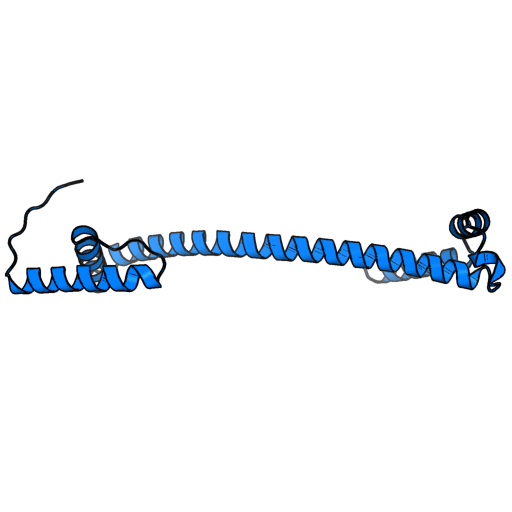HIS A CA 1
ATOM 760 C C . HIS A 1 94 ? 13.831 -2.062 -18.441 1.00 78.88 94 HIS A C 1
ATOM 762 O O . HIS A 1 94 ? 14.735 -2.396 -19.214 1.00 78.88 94 HIS A O 1
ATOM 768 N N . LEU A 1 95 ? 12.550 -2.008 -18.812 1.00 77.94 95 LEU A N 1
ATOM 769 C CA . LEU A 1 95 ? 12.077 -2.295 -20.165 1.00 77.94 95 LEU A CA 1
ATOM 770 C C . LEU A 1 95 ? 12.603 -1.270 -21.168 1.00 77.94 95 LEU A C 1
ATOM 772 O O . LEU A 1 95 ? 13.122 -1.670 -22.208 1.00 77.94 95 LEU A O 1
ATOM 776 N N . GLN A 1 96 ? 12.562 0.023 -20.844 1.00 81.38 96 GLN A N 1
ATOM 777 C CA . GLN A 1 96 ? 13.130 1.082 -21.680 1.00 81.38 96 GLN A CA 1
ATOM 778 C C . GLN A 1 96 ? 14.637 0.892 -21.872 1.00 81.38 96 GLN A C 1
ATOM 780 O O . GLN A 1 96 ? 15.125 0.892 -23.003 1.00 81.38 96 GLN A O 1
ATOM 785 N N . ARG A 1 97 ? 15.389 0.637 -20.792 1.00 78.06 97 ARG A N 1
ATOM 786 C CA . ARG A 1 97 ? 16.830 0.341 -20.879 1.00 78.06 97 ARG A CA 1
ATOM 787 C C . ARG A 1 97 ? 17.108 -0.894 -21.737 1.00 78.06 97 ARG A C 1
ATOM 789 O O . ARG A 1 97 ? 18.079 -0.901 -22.492 1.00 78.06 97 ARG A O 1
ATOM 796 N N . TYR A 1 98 ? 16.296 -1.943 -21.615 1.00 79.69 98 TYR A N 1
ATOM 797 C CA . TYR A 1 98 ? 16.433 -3.159 -22.417 1.00 79.69 98 TYR A CA 1
ATOM 798 C C . TYR A 1 98 ? 16.109 -2.908 -23.896 1.00 79.69 98 TYR A C 1
ATOM 800 O O . TYR A 1 98 ? 16.862 -3.345 -24.766 1.00 79.69 98 TYR A O 1
ATOM 808 N N . ALA A 1 99 ? 15.050 -2.151 -24.184 1.00 77.50 99 ALA A N 1
ATOM 809 C CA 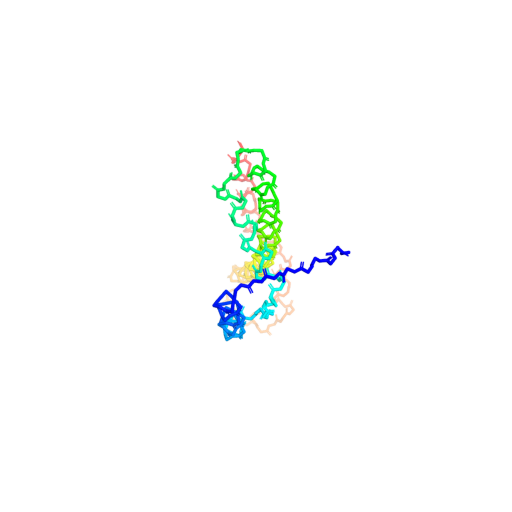. ALA A 1 99 ? 14.659 -1.767 -25.535 1.00 77.50 99 ALA A CA 1
ATOM 810 C C . ALA A 1 99 ? 15.753 -0.943 -26.226 1.00 77.50 99 ALA A C 1
ATOM 812 O O . ALA A 1 99 ? 16.162 -1.292 -27.331 1.00 77.50 99 ALA A O 1
ATOM 813 N N . VAL A 1 100 ? 16.302 0.074 -25.550 1.00 79.88 100 VAL A N 1
ATOM 814 C CA . VAL A 1 100 ? 17.416 0.882 -26.075 1.00 79.88 100 VAL A CA 1
ATOM 815 C C . VAL A 1 100 ? 18.652 0.016 -26.326 1.00 79.88 100 VAL A C 1
ATOM 817 O O . VAL A 1 100 ? 19.245 0.096 -27.397 1.00 79.88 100 VAL A O 1
ATOM 820 N N . LYS A 1 101 ? 19.026 -0.865 -25.386 1.00 77.00 101 LYS A N 1
ATOM 821 C CA . LYS A 1 101 ? 20.160 -1.788 -25.583 1.00 77.00 101 LYS A CA 1
ATOM 822 C C . LYS A 1 101 ? 19.967 -2.690 -26.798 1.00 77.00 101 LYS A C 1
ATOM 824 O O . LYS A 1 101 ? 20.891 -2.831 -27.592 1.00 77.00 101 LYS A O 1
ATOM 829 N N . ASN A 1 102 ? 18.786 -3.284 -26.949 1.00 76.50 102 ASN A N 1
ATOM 830 C CA . ASN A 1 102 ? 18.486 -4.125 -28.102 1.00 76.50 102 ASN A CA 1
ATOM 831 C C . ASN A 1 102 ? 18.518 -3.334 -29.406 1.00 76.50 102 ASN A C 1
ATOM 833 O O . ASN A 1 102 ? 19.082 -3.822 -30.377 1.00 76.50 102 ASN A O 1
ATOM 837 N N . LEU A 1 103 ? 17.962 -2.122 -29.434 1.00 79.50 103 LEU A N 1
ATOM 838 C CA . LEU A 1 103 ? 17.983 -1.275 -30.625 1.00 79.50 103 LEU A CA 1
ATOM 839 C C . LEU A 1 103 ? 19.420 -0.958 -31.059 1.00 79.50 103 LEU A C 1
ATOM 841 O O . LEU A 1 103 ? 19.755 -1.134 -32.226 1.00 79.50 103 LEU A O 1
ATOM 845 N N . LEU A 1 104 ? 20.293 -0.582 -30.119 1.00 76.50 104 LEU A N 1
ATOM 846 C CA . LEU A 1 104 ? 21.707 -0.310 -30.405 1.00 76.50 104 LEU A CA 1
ATOM 847 C C . LEU A 1 104 ? 22.457 -1.565 -30.889 1.00 76.50 104 LEU A C 1
ATOM 849 O O . LEU A 1 104 ? 23.296 -1.476 -31.783 1.00 76.50 104 LEU A O 1
ATOM 853 N N . LEU A 1 105 ? 22.137 -2.744 -30.345 1.00 75.50 105 LEU A N 1
ATOM 854 C CA . LEU A 1 105 ? 22.692 -4.017 -30.821 1.00 75.50 105 LEU A CA 1
ATOM 855 C C . LEU A 1 105 ? 22.228 -4.343 -32.245 1.00 75.50 105 LEU A C 1
ATOM 857 O O . LEU A 1 105 ? 23.050 -4.702 -33.085 1.00 75.50 105 LEU A O 1
ATOM 861 N N . TRP A 1 106 ? 20.936 -4.185 -32.542 1.00 74.31 106 TRP A N 1
ATOM 862 C CA . TRP A 1 106 ? 20.405 -4.362 -33.895 1.00 74.31 106 TRP A CA 1
ATOM 863 C C . TRP A 1 106 ? 21.040 -3.385 -34.884 1.00 74.31 106 TRP A C 1
ATOM 865 O O . TRP A 1 106 ? 21.395 -3.787 -35.989 1.00 74.31 106 TRP A O 1
ATOM 875 N N . LYS A 1 107 ? 21.253 -2.133 -34.472 1.00 74.88 107 LYS A N 1
ATOM 876 C CA . LYS A 1 107 ? 21.956 -1.128 -35.272 1.00 74.88 107 LYS A CA 1
ATOM 877 C C . LYS A 1 107 ? 23.375 -1.573 -35.618 1.00 74.88 107 LYS A C 1
ATOM 879 O O . LYS A 1 107 ? 23.750 -1.524 -36.785 1.00 74.88 107 LYS A O 1
ATOM 884 N N . MET A 1 108 ? 24.131 -2.087 -34.644 1.00 73.25 108 MET A N 1
ATOM 885 C CA . MET A 1 108 ? 25.448 -2.674 -34.912 1.00 73.25 108 MET A CA 1
ATOM 886 C C . MET A 1 108 ? 25.375 -3.813 -35.937 1.00 73.25 108 MET A C 1
ATOM 888 O O . MET A 1 108 ? 26.113 -3.772 -36.914 1.00 73.25 108 MET A O 1
ATOM 892 N N . PHE A 1 109 ? 24.462 -4.775 -35.761 1.00 72.81 109 PHE A N 1
ATOM 893 C CA . PHE A 1 109 ? 24.304 -5.907 -36.689 1.00 72.81 109 PHE A CA 1
ATOM 894 C C . PHE A 1 109 ? 23.944 -5.491 -38.123 1.00 72.81 109 PHE A C 1
ATOM 896 O O . PHE A 1 109 ? 24.321 -6.168 -39.077 1.00 72.81 109 PHE A O 1
ATOM 903 N N . LEU A 1 110 ? 23.186 -4.405 -38.289 1.00 70.19 110 LEU A N 1
ATOM 904 C CA . LEU A 1 110 ? 22.763 -3.919 -39.604 1.00 70.19 110 LEU A CA 1
ATOM 905 C C . LEU A 1 110 ? 23.861 -3.138 -40.335 1.00 70.19 110 LEU A C 1
ATOM 907 O O . LEU A 1 110 ? 23.878 -3.133 -41.566 1.00 70.19 110 LEU A O 1
ATOM 911 N N . VAL A 1 111 ? 24.751 -2.471 -39.597 1.00 68.75 111 VAL A N 1
ATOM 912 C CA . VAL A 1 111 ? 25.806 -1.617 -40.163 1.00 68.75 111 VAL A CA 1
ATOM 913 C C . VAL A 1 111 ? 27.093 -2.398 -40.423 1.00 68.75 111 VAL A C 1
ATOM 915 O O . VAL A 1 111 ? 27.756 -2.154 -41.431 1.00 68.75 111 VAL A O 1
ATOM 918 N N . ASP A 1 112 ? 27.447 -3.348 -39.555 1.00 66.12 112 ASP A N 1
ATOM 919 C CA . ASP A 1 112 ? 28.674 -4.128 -39.697 1.00 66.12 112 ASP A CA 1
ATOM 920 C C . ASP A 1 112 ? 28.509 -5.553 -39.140 1.00 66.12 112 ASP A C 1
ATOM 922 O O . ASP A 1 112 ? 28.165 -5.751 -37.976 1.00 66.12 112 ASP A O 1
ATOM 926 N N . ASN A 1 113 ? 28.770 -6.559 -39.979 1.00 64.62 113 ASN A N 1
ATOM 927 C CA . ASN A 1 113 ? 28.734 -7.979 -39.601 1.00 64.62 113 ASN A CA 1
ATOM 928 C C . ASN A 1 113 ? 30.134 -8.545 -39.287 1.00 64.62 113 ASN A C 1
ATOM 930 O O . ASN A 1 113 ? 30.279 -9.756 -39.109 1.00 64.62 113 ASN A O 1
ATOM 934 N N . ASP A 1 114 ? 31.176 -7.704 -39.239 1.00 65.06 114 ASP A N 1
ATOM 935 C CA . ASP A 1 114 ? 32.543 -8.134 -38.938 1.00 65.06 114 ASP A CA 1
ATOM 936 C C . ASP A 1 114 ? 32.825 -8.162 -37.422 1.00 65.06 114 ASP A C 1
ATOM 938 O O . ASP A 1 114 ? 32.635 -7.193 -36.684 1.00 65.06 114 ASP A O 1
ATOM 942 N N . TRP A 1 115 ? 33.350 -9.294 -36.951 1.00 59.00 115 TRP A N 1
ATOM 943 C CA . TRP A 1 115 ? 33.734 -9.526 -35.556 1.00 59.00 115 TRP A CA 1
ATOM 944 C C . TRP A 1 115 ? 34.856 -8.596 -35.077 1.00 59.00 115 TRP A C 1
ATOM 946 O O . TRP A 1 115 ? 34.930 -8.291 -33.886 1.00 59.00 115 TRP A O 1
ATOM 956 N N . ASN A 1 116 ? 35.690 -8.087 -35.991 1.00 60.12 116 ASN A N 1
ATOM 957 C CA . ASN A 1 116 ? 36.760 -7.136 -35.664 1.00 60.12 116 ASN A CA 1
ATOM 958 C C . ASN A 1 116 ? 36.233 -5.768 -35.195 1.00 60.12 116 ASN A C 1
ATOM 960 O O . ASN A 1 116 ? 36.940 -5.019 -34.516 1.00 60.12 116 ASN A O 1
ATOM 964 N N . THR A 1 117 ? 34.986 -5.441 -35.527 1.00 60.59 117 THR A N 1
ATOM 965 C CA . THR A 1 117 ? 34.329 -4.185 -35.147 1.00 60.59 117 THR A CA 1
ATOM 966 C C . THR A 1 117 ? 33.867 -4.209 -33.690 1.00 60.59 117 THR A C 1
ATOM 968 O O . THR A 1 117 ? 33.803 -3.168 -33.045 1.00 60.59 117 THR A O 1
ATOM 971 N N . VAL A 1 118 ? 33.647 -5.400 -33.124 1.00 62.62 118 VAL A N 1
ATOM 972 C CA . VAL A 1 118 ? 33.204 -5.601 -31.732 1.00 62.62 118 VAL A CA 1
ATOM 973 C C . VAL A 1 118 ? 34.323 -5.300 -30.717 1.00 62.62 118 VAL A C 1
ATOM 975 O O . VAL A 1 118 ? 34.056 -5.046 -29.544 1.00 62.62 118 VAL A O 1
ATOM 978 N N . THR A 1 119 ? 35.584 -5.283 -31.161 1.00 65.81 119 THR A N 1
ATOM 979 C CA . THR A 1 119 ? 36.766 -5.047 -30.314 1.00 65.81 119 THR A CA 1
ATOM 980 C C . THR A 1 119 ? 37.273 -3.601 -30.284 1.00 65.81 119 THR A C 1
ATOM 982 O O . THR A 1 119 ? 38.149 -3.309 -29.472 1.00 65.81 119 THR A O 1
ATOM 985 N N . ASP A 1 120 ? 36.738 -2.695 -31.114 1.00 74.69 120 ASP A N 1
ATOM 986 C CA . ASP A 1 120 ? 37.127 -1.272 -31.155 1.00 74.69 120 ASP A CA 1
ATOM 987 C C . ASP A 1 120 ? 35.984 -0.352 -30.664 1.00 74.69 120 ASP A C 1
ATOM 989 O O . ASP A 1 120 ? 35.059 -0.040 -31.424 1.00 74.69 120 ASP A O 1
ATOM 993 N N . PRO A 1 121 ? 36.042 0.137 -29.408 1.00 76.06 121 PRO A N 1
ATOM 994 C CA . PRO A 1 121 ? 34.998 0.978 -28.822 1.00 76.06 121 PRO A CA 1
ATOM 995 C C . PRO A 1 121 ? 34.741 2.296 -29.567 1.00 76.06 121 PRO A C 1
ATOM 997 O O . PRO A 1 121 ? 33.603 2.764 -29.601 1.00 76.06 121 PRO A O 1
ATOM 1000 N N . GLU A 1 122 ? 35.768 2.908 -30.163 1.00 77.19 122 GLU A N 1
ATOM 1001 C CA . GLU A 1 122 ? 35.643 4.206 -30.848 1.00 77.19 122 GLU A CA 1
ATOM 1002 C C . GLU A 1 122 ? 35.024 4.065 -32.240 1.00 77.19 122 GLU A C 1
ATOM 1004 O O . GLU A 1 122 ? 34.411 4.994 -32.774 1.00 77.19 122 GLU A O 1
ATOM 1009 N N . ARG A 1 123 ? 35.160 2.887 -32.848 1.00 70.44 123 ARG A N 1
ATOM 1010 C CA . ARG A 1 123 ? 34.455 2.546 -34.082 1.00 70.44 123 ARG A CA 1
ATOM 1011 C C . ARG A 1 123 ? 32.985 2.218 -33.809 1.00 70.44 123 ARG A C 1
ATOM 1013 O O . ARG A 1 123 ? 32.126 2.709 -34.534 1.00 70.44 123 ARG A O 1
ATOM 1020 N N . ILE A 1 124 ? 32.688 1.490 -32.728 1.00 71.81 124 ILE A N 1
ATOM 1021 C CA . ILE A 1 124 ? 31.307 1.214 -32.291 1.00 71.81 124 ILE A CA 1
ATOM 1022 C C . ILE A 1 124 ? 30.550 2.516 -32.008 1.00 71.81 124 ILE A C 1
ATOM 1024 O O . ILE A 1 124 ? 29.440 2.690 -32.499 1.00 71.81 124 ILE A O 1
ATOM 1028 N N . ARG A 1 125 ? 31.152 3.451 -31.260 1.00 76.12 125 ARG A N 1
ATOM 1029 C CA . ARG A 1 125 ? 30.525 4.748 -30.943 1.00 76.12 125 ARG A CA 1
ATOM 1030 C C . ARG A 1 125 ? 30.109 5.518 -32.193 1.00 76.12 125 ARG A C 1
ATOM 1032 O O . ARG A 1 125 ? 28.961 5.930 -32.285 1.00 76.12 125 ARG A O 1
ATOM 1039 N N . ARG A 1 126 ? 30.998 5.614 -33.186 1.00 77.75 126 ARG A N 1
ATOM 1040 C CA . ARG A 1 126 ? 30.695 6.282 -34.461 1.00 77.75 126 ARG A CA 1
ATOM 1041 C C . ARG A 1 126 ? 29.489 5.674 -35.175 1.00 77.75 126 ARG A C 1
ATOM 1043 O O . ARG A 1 126 ? 28.624 6.416 -35.619 1.00 77.75 126 ARG A O 1
ATOM 1050 N N . TYR A 1 127 ? 29.386 4.346 -35.225 1.00 73.50 127 TYR A N 1
ATOM 1051 C CA . TYR A 1 127 ? 28.233 3.686 -35.847 1.00 73.50 127 TYR A CA 1
ATOM 1052 C C . TYR A 1 127 ? 26.928 3.867 -35.073 1.00 73.50 127 TYR A C 1
ATOM 1054 O O . TYR A 1 127 ? 25.860 3.885 -35.677 1.00 73.50 127 TYR A O 1
ATOM 1062 N N . LEU A 1 128 ? 26.989 3.984 -33.746 1.00 74.19 128 LEU A N 1
ATOM 1063 C CA . LEU A 1 128 ? 25.798 4.242 -32.940 1.00 74.19 128 LEU A CA 1
ATOM 1064 C C . LEU A 1 128 ? 25.297 5.685 -33.102 1.00 74.19 128 LEU A C 1
ATOM 1066 O O . LEU A 1 128 ? 24.081 5.893 -33.101 1.00 74.19 128 LEU A O 1
ATOM 1070 N N . ASP A 1 129 ? 26.210 6.640 -33.295 1.00 78.25 129 ASP A N 1
ATOM 1071 C CA . ASP A 1 129 ? 25.903 8.065 -33.468 1.00 78.25 129 ASP A CA 1
ATOM 1072 C C . ASP A 1 129 ? 25.408 8.413 -34.886 1.00 78.25 129 ASP A C 1
ATOM 1074 O O . ASP A 1 129 ? 24.697 9.401 -35.073 1.00 78.25 129 ASP A O 1
ATOM 1078 N N . GLU A 1 130 ? 25.751 7.610 -35.895 1.00 77.94 130 GLU A N 1
ATOM 1079 C CA . GLU A 1 130 ? 25.293 7.812 -37.271 1.00 77.94 130 GLU A CA 1
ATOM 1080 C C . GLU A 1 130 ? 23.837 7.361 -37.456 1.00 77.94 130 GLU A C 1
ATOM 1082 O O . GLU A 1 130 ? 23.474 6.219 -37.184 1.00 77.94 130 GLU A O 1
ATOM 1087 N N . GLU A 1 131 ? 22.980 8.255 -37.944 1.00 73.56 131 GLU A N 1
ATOM 1088 C CA . GLU A 1 131 ? 21.591 7.933 -38.278 1.00 73.56 131 GLU A CA 1
ATOM 1089 C C . GLU A 1 131 ? 21.528 7.094 -39.564 1.00 73.56 131 GLU A C 1
ATOM 1091 O O . GLU A 1 131 ? 21.973 7.511 -40.638 1.00 73.56 131 GLU A O 1
ATOM 1096 N N . THR A 1 132 ? 20.953 5.900 -39.465 1.00 75.31 132 THR A N 1
ATOM 1097 C CA . THR A 1 132 ? 20.832 4.967 -40.587 1.00 75.31 132 THR A CA 1
ATOM 1098 C C . THR A 1 132 ? 19.572 5.238 -41.409 1.00 75.31 132 THR A C 1
ATOM 1100 O O . THR A 1 132 ? 18.554 5.716 -40.913 1.00 75.31 132 THR A O 1
ATOM 1103 N N . VAL A 1 133 ? 19.596 4.870 -42.694 1.00 78.06 133 VAL A N 1
ATOM 1104 C CA . VAL A 1 133 ? 18.405 4.944 -43.566 1.00 78.06 133 VAL A CA 1
ATOM 1105 C C . VAL A 1 133 ? 17.266 4.063 -43.034 1.00 78.06 133 VAL A C 1
ATOM 1107 O O . VAL A 1 133 ? 16.096 4.397 -43.198 1.00 78.06 133 VAL A O 1
ATOM 1110 N N . PHE A 1 134 ? 17.605 2.960 -42.363 1.00 75.31 134 PHE A N 1
ATOM 1111 C CA . PHE A 1 134 ? 16.637 2.080 -41.717 1.00 75.31 134 PHE A CA 1
ATOM 1112 C C . PHE A 1 134 ? 15.869 2.792 -40.592 1.00 75.31 134 PHE A C 1
ATOM 1114 O O . PHE A 1 134 ? 14.644 2.713 -40.569 1.00 75.31 134 PHE A O 1
ATOM 1121 N N . GLU A 1 135 ? 16.561 3.527 -39.713 1.00 75.38 135 GLU A N 1
ATOM 1122 C CA . GLU A 1 135 ? 15.932 4.296 -38.625 1.00 75.38 135 GLU A CA 1
ATOM 1123 C C . GLU A 1 135 ? 14.928 5.323 -39.167 1.00 75.38 135 GLU A C 1
ATOM 1125 O O . GLU A 1 135 ? 13.803 5.383 -38.679 1.00 75.38 135 GLU A O 1
ATOM 1130 N N . LYS A 1 136 ? 15.267 6.029 -40.255 1.00 81.75 136 LYS A N 1
ATOM 1131 C CA . LYS A 1 136 ? 14.354 6.988 -40.907 1.00 81.75 136 LYS A CA 1
ATOM 1132 C C . LYS A 1 136 ? 13.057 6.346 -41.388 1.00 81.75 136 LYS A C 1
ATOM 1134 O O . LYS A 1 136 ? 11.977 6.867 -41.131 1.00 81.75 136 LYS A O 1
ATOM 1139 N N . ILE A 1 137 ? 13.159 5.201 -42.062 1.00 81.75 137 ILE A N 1
ATOM 1140 C CA . ILE A 1 137 ? 11.992 4.480 -42.594 1.00 81.75 137 ILE A CA 1
ATOM 1141 C C . ILE A 1 137 ? 11.104 3.963 -41.453 1.00 81.75 137 ILE A C 1
ATOM 1143 O O . ILE A 1 137 ? 9.876 3.997 -41.554 1.00 81.75 137 ILE A O 1
ATOM 1147 N N . VAL A 1 138 ? 11.710 3.477 -40.366 1.00 79.38 138 VAL A N 1
ATOM 1148 C CA . VAL A 1 138 ? 10.970 3.011 -39.187 1.00 79.38 138 VAL A CA 1
ATOM 1149 C C . VAL A 1 138 ? 10.249 4.173 -38.507 1.00 79.38 138 VAL A C 1
ATOM 1151 O O . VAL A 1 138 ? 9.059 4.046 -38.222 1.00 79.38 138 VAL A O 1
ATOM 1154 N N . ASP A 1 139 ? 10.916 5.309 -38.304 1.00 82.50 139 ASP A N 1
ATOM 1155 C CA . ASP A 1 139 ? 10.317 6.488 -37.671 1.00 82.50 139 ASP A CA 1
ATOM 1156 C C . ASP A 1 139 ? 9.155 7.060 -38.490 1.00 82.50 139 ASP A C 1
ATOM 1158 O O . ASP A 1 139 ? 8.102 7.373 -37.928 1.00 82.50 139 ASP A O 1
ATOM 1162 N N . GLU A 1 140 ? 9.298 7.139 -39.816 1.00 84.50 140 GLU A N 1
ATOM 1163 C CA . GLU A 1 140 ? 8.209 7.522 -40.722 1.00 84.50 140 GLU A CA 1
ATOM 1164 C C . GLU A 1 140 ? 7.002 6.588 -40.552 1.00 84.50 140 GLU A C 1
ATOM 1166 O O . GLU A 1 140 ? 5.872 7.045 -40.362 1.00 84.50 140 GLU A O 1
ATOM 1171 N N . ARG A 1 141 ? 7.239 5.270 -40.514 1.00 82.38 141 ARG A N 1
ATOM 1172 C CA . ARG A 1 141 ? 6.166 4.282 -40.371 1.00 82.38 141 ARG A CA 1
ATOM 1173 C C . ARG A 1 141 ? 5.483 4.327 -39.003 1.00 82.38 141 ARG A C 1
ATOM 1175 O O . ARG A 1 141 ? 4.258 4.227 -38.933 1.00 82.38 141 ARG A O 1
ATOM 1182 N N . VAL A 1 142 ? 6.249 4.491 -37.925 1.00 81.31 142 VAL A N 1
ATOM 1183 C CA . VAL A 1 142 ? 5.718 4.625 -36.560 1.00 81.31 142 VAL A CA 1
ATOM 1184 C C . VAL A 1 142 ? 4.873 5.891 -36.439 1.00 81.31 142 VAL A C 1
ATOM 1186 O O . VAL A 1 142 ? 3.783 5.851 -35.864 1.00 81.31 142 VAL A O 1
ATOM 1189 N N . GLN A 1 143 ? 5.330 7.014 -37.002 1.00 80.81 143 GLN A N 1
ATOM 1190 C CA . GLN A 1 143 ? 4.556 8.254 -37.001 1.00 80.81 143 GLN A CA 1
ATOM 1191 C C . GLN A 1 143 ? 3.237 8.122 -37.765 1.00 80.81 143 GLN A C 1
ATOM 1193 O O . GLN A 1 143 ? 2.225 8.665 -37.314 1.00 80.81 143 GLN A O 1
ATOM 1198 N N . ASP A 1 144 ? 3.232 7.411 -38.889 1.00 83.12 144 ASP A N 1
ATOM 1199 C CA . ASP A 1 144 ? 2.020 7.168 -39.670 1.00 83.12 144 ASP A CA 1
ATOM 1200 C C . ASP A 1 144 ? 1.008 6.302 -38.907 1.00 83.12 144 ASP A C 1
ATOM 1202 O O . ASP A 1 144 ? -0.180 6.632 -38.867 1.00 83.12 144 ASP A O 1
ATOM 1206 N N . GLU A 1 145 ? 1.456 5.245 -38.224 1.00 76.88 145 GLU A N 1
ATOM 1207 C CA . GLU A 1 145 ? 0.570 4.389 -37.422 1.00 76.88 145 GLU A CA 1
ATOM 1208 C C . GLU A 1 145 ? 0.039 5.094 -36.165 1.00 76.88 145 GLU A C 1
ATOM 1210 O O . GLU A 1 145 ? -1.140 4.960 -35.833 1.00 76.88 145 GLU A O 1
ATOM 1215 N N . MET A 1 146 ? 0.852 5.924 -35.501 1.00 72.44 146 MET A N 1
ATOM 1216 C CA . MET A 1 146 ? 0.384 6.728 -34.364 1.00 72.44 146 MET A CA 1
ATOM 1217 C C . MET A 1 146 ? -0.604 7.830 -34.773 1.00 72.44 146 MET A C 1
ATOM 1219 O O . MET A 1 146 ? -1.475 8.198 -33.983 1.00 72.44 146 MET A O 1
ATOM 1223 N N . LYS A 1 147 ? -0.500 8.362 -35.999 1.00 74.12 147 LYS A N 1
ATOM 1224 C CA . LYS A 1 147 ? -1.471 9.322 -36.552 1.00 74.12 147 LYS A CA 1
ATOM 1225 C C . LYS A 1 147 ? -2.758 8.644 -37.031 1.00 74.12 147 LYS A C 1
ATOM 1227 O O . LYS A 1 147 ? -3.808 9.275 -36.964 1.00 74.12 147 LYS A O 1
ATOM 1232 N N . GLY A 1 148 ? -2.689 7.389 -37.479 1.00 57.47 148 GLY A N 1
ATOM 1233 C CA . GLY A 1 148 ? -3.841 6.593 -37.921 1.00 57.47 148 GLY A CA 1
ATOM 1234 C C . GLY A 1 148 ? -4.720 6.026 -36.797 1.00 57.47 148 GLY A C 1
ATOM 1235 O O . GLY A 1 148 ? -5.827 5.579 -37.077 1.00 57.47 148 GLY A O 1
ATOM 1236 N N . ASN A 1 149 ? -4.262 6.066 -35.541 1.00 49.72 149 ASN A N 1
ATOM 1237 C CA . ASN A 1 149 ? -4.988 5.585 -34.354 1.00 49.72 149 ASN A CA 1
ATOM 1238 C C . ASN A 1 149 ? -5.745 6.700 -33.588 1.00 49.72 149 ASN A C 1
ATOM 1240 O O . ASN A 1 149 ? -5.987 6.574 -32.385 1.00 49.72 149 ASN A O 1
ATOM 1244 N N . LYS A 1 150 ? -6.106 7.798 -34.269 1.00 41.88 150 LYS A N 1
ATOM 1245 C CA . LYS A 1 150 ? -6.998 8.853 -33.756 1.00 41.88 150 LYS A CA 1
ATOM 1246 C C . LYS A 1 150 ? -8.359 8.825 -34.434 1.00 41.88 150 LYS A C 1
ATOM 1248 O O . LYS A 1 150 ? -8.384 8.709 -35.677 1.00 41.88 150 LYS A O 1
#

Organism: NCBI:txid2926318

Sequence (150 aa):
MKKISLRIDDNIDEMLSDLEREDALSSASENREPMNRTQIIRQAIRQYYAAHSNGKAQNAFLDMMRIEMETLLDDYFKKQYAVIAGRTSEIDEHLQRYAVKNLLLWKMFLVDNDWNTVTDPERIRRYLDEETVFEKIVDERVQDEMKGNK

pLDDT: mean 78.1, std 9.87, range [41.88, 94.62]